Protein AF-A0A800ER17-F1 (afdb_monomer_lite)

Sequence (84 aa):
MSDLEGDFGRDRFTRFWTSDQSVEDTFNAAFGEPIESWTMRWAQDRLGYQKAGPSTDLLSVLLTLATLVACVGVATATATRRWA

pLDDT: mean 82.63, std 9.45, range [52.56, 96.19]

Radius of gyration: 28.18 Å; chains: 1; bounding box: 56×21×70 Å

Secondary structure (DSSP, 8-state):
-HHHHHHH-HHHHHHHHT--S-HHHHHHHHHSS-HHHHHHHHHHHHH-----S----HHHHHHHHHHHHHHHHHHHHHHHHHH-

Foldseek 3Di:
DVVVCVVQNDVLVVQLVPDPDDNQVSCCVSPVDGPVVVVVVVCCVPVNDDPPDPPPPPVNVVVVVVVVVVVVVVVVVVVVVVVD

Structure (mmCIF, N/CA/C/O backbone):
data_AF-A0A800ER17-F1
#
_entry.id   AF-A0A800ER17-F1
#
loop_
_atom_site.group_PDB
_atom_site.id
_atom_site.type_symbol
_atom_site.label_atom_id
_atom_site.label_alt_id
_atom_site.label_comp_id
_atom_site.label_asym_id
_atom_site.label_entity_id
_atom_site.label_seq_id
_atom_site.pdbx_PDB_ins_code
_atom_site.Cartn_x
_atom_site.Cartn_y
_atom_site.Cartn_z
_atom_site.occupancy
_atom_site.B_iso_or_equiv
_atom_site.auth_seq_id
_atom_site.auth_comp_id
_atom_site.auth_asym_id
_atom_site.auth_atom_id
_atom_site.pdbx_PDB_model_num
ATOM 1 N N . MET A 1 1 ? -16.144 -0.675 6.239 1.00 59.00 1 MET A N 1
ATOM 2 C CA . MET A 1 1 ? -16.245 -0.777 7.714 1.00 59.00 1 MET A CA 1
ATOM 3 C C . MET A 1 1 ? -16.798 -2.120 8.174 1.00 59.00 1 MET A C 1
ATOM 5 O O . MET A 1 1 ? -16.300 -2.601 9.177 1.00 59.00 1 MET A O 1
ATOM 9 N N . SER A 1 2 ? -17.719 -2.767 7.443 1.00 71.50 2 SER A N 1
ATOM 10 C CA . SER A 1 2 ? -18.130 -4.155 7.740 1.00 71.50 2 SER A CA 1
ATOM 11 C C . SER A 1 2 ? -16.968 -5.152 7.740 1.00 71.50 2 SER A C 1
ATOM 13 O O . SER A 1 2 ? -16.987 -6.093 8.518 1.00 71.50 2 SER A O 1
ATOM 15 N N . ASP A 1 3 ? -15.956 -4.936 6.895 1.00 74.19 3 ASP A N 1
ATOM 16 C CA . ASP A 1 3 ? -14.804 -5.842 6.778 1.00 74.19 3 ASP A CA 1
ATOM 17 C C . ASP A 1 3 ? -13.967 -5.861 8.068 1.00 74.19 3 ASP A C 1
ATOM 19 O O . ASP A 1 3 ? -13.651 -6.921 8.585 1.00 74.19 3 ASP A O 1
ATOM 23 N N . LEU A 1 4 ? -13.735 -4.690 8.669 1.00 75.88 4 LEU A N 1
ATOM 24 C CA . LEU A 1 4 ? -13.050 -4.534 9.962 1.00 75.88 4 LEU A CA 1
ATOM 25 C C . LEU A 1 4 ? -13.786 -5.260 11.095 1.00 75.88 4 LEU A C 1
ATOM 27 O O . LEU A 1 4 ? -13.189 -5.870 11.979 1.00 75.88 4 LEU A O 1
ATOM 31 N N . GLU A 1 5 ? -15.111 -5.189 11.060 1.00 81.19 5 GLU A N 1
ATOM 32 C CA . GLU A 1 5 ? -15.969 -5.870 12.016 1.00 81.19 5 GLU A CA 1
ATOM 33 C C . GLU A 1 5 ? -15.975 -7.394 11.811 1.00 81.19 5 GLU A C 1
ATOM 35 O O . GLU A 1 5 ? -16.023 -8.144 12.786 1.00 81.19 5 GLU A O 1
ATOM 40 N N . GLY A 1 6 ? -15.889 -7.847 10.556 1.00 79.94 6 GLY A N 1
ATOM 41 C CA . GLY A 1 6 ? -15.736 -9.255 10.196 1.00 79.94 6 GLY A CA 1
ATOM 42 C C . GLY A 1 6 ? -14.386 -9.835 10.621 1.00 79.94 6 GLY A C 1
ATOM 43 O O . GLY A 1 6 ? -14.349 -10.950 11.136 1.00 79.94 6 GLY A O 1
ATOM 44 N N . ASP A 1 7 ? -13.307 -9.066 10.472 1.00 78.56 7 ASP A N 1
ATOM 45 C CA . ASP A 1 7 ? -11.940 -9.506 10.772 1.00 78.56 7 ASP A CA 1
ATOM 46 C C . ASP A 1 7 ? -11.666 -9.595 12.283 1.00 78.56 7 ASP A C 1
ATOM 48 O O . ASP A 1 7 ? -11.046 -10.549 12.757 1.00 78.56 7 ASP A O 1
ATOM 52 N N . PHE A 1 8 ? -12.137 -8.615 13.067 1.00 80.88 8 PHE A N 1
ATOM 53 C CA . PHE A 1 8 ? -11.767 -8.486 14.487 1.00 80.88 8 PHE A CA 1
ATOM 54 C C . PHE A 1 8 ? -12.913 -8.683 15.480 1.00 80.88 8 PHE A C 1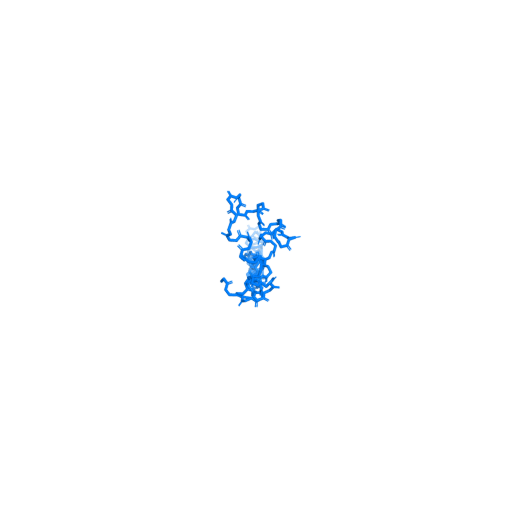
ATOM 56 O O . PHE A 1 8 ? -12.664 -8.828 16.688 1.00 80.88 8 PHE A O 1
ATOM 63 N N . GLY A 1 9 ? -14.149 -8.706 14.984 1.00 83.25 9 GLY A N 1
ATOM 64 C CA . GLY A 1 9 ? -15.364 -8.845 15.772 1.00 83.25 9 GLY A CA 1
ATOM 65 C C . GLY A 1 9 ? -15.945 -7.515 16.257 1.00 83.25 9 GLY A C 1
ATOM 66 O O . GLY A 1 9 ? -15.248 -6.520 16.483 1.00 83.25 9 GLY A O 1
ATOM 67 N N . ARG A 1 10 ? -17.263 -7.534 16.478 1.00 82.88 10 ARG A N 1
ATOM 68 C CA . ARG A 1 10 ? -18.062 -6.366 16.874 1.00 82.88 10 ARG A CA 1
ATOM 69 C C . ARG A 1 10 ? -17.605 -5.735 18.191 1.00 82.88 10 ARG A C 1
ATOM 71 O O . ARG A 1 10 ? -17.528 -4.516 18.269 1.00 82.88 10 ARG A O 1
ATOM 78 N N . ASP A 1 11 ? -17.223 -6.534 19.186 1.00 81.75 11 ASP A N 1
ATOM 79 C CA . ASP A 1 11 ? -16.836 -6.021 20.510 1.00 81.75 11 ASP A CA 1
ATOM 80 C C . ASP A 1 11 ? -15.562 -5.160 20.469 1.00 81.75 11 ASP A C 1
ATOM 82 O O . ASP A 1 11 ? -15.489 -4.104 21.105 1.00 81.75 11 ASP A O 1
ATOM 86 N N . ARG A 1 12 ? -14.552 -5.581 19.691 1.00 80.88 12 ARG A N 1
ATOM 87 C CA . ARG A 1 12 ? -13.313 -4.806 19.503 1.00 80.88 12 ARG A CA 1
ATOM 88 C C . ARG A 1 12 ? -13.563 -3.560 18.664 1.00 80.88 12 ARG A C 1
ATOM 90 O O . ARG A 1 12 ? -13.054 -2.494 19.005 1.00 80.88 12 ARG A O 1
ATOM 97 N N . PHE A 1 13 ? -14.391 -3.684 17.627 1.00 83.00 13 PHE A N 1
ATOM 98 C CA . PHE A 1 13 ? -14.801 -2.558 16.795 1.00 83.00 13 PHE A CA 1
ATOM 99 C C . PHE A 1 13 ? -15.525 -1.479 17.608 1.00 83.00 13 PHE A C 1
ATOM 101 O O . PHE A 1 13 ? -15.171 -0.306 17.517 1.00 83.00 13 PHE A O 1
ATOM 108 N N . THR A 1 14 ? -16.479 -1.862 18.462 1.00 83.06 14 THR A N 1
ATOM 109 C CA . THR A 1 14 ? -17.184 -0.912 19.330 1.00 83.06 14 THR A CA 1
ATOM 110 C C . THR A 1 14 ? -16.225 -0.224 20.294 1.00 83.06 14 THR A C 1
ATOM 112 O O . THR A 1 14 ? -16.270 0.996 20.392 1.00 83.06 14 THR A O 1
ATOM 115 N N . ARG A 1 15 ? -15.313 -0.966 20.943 1.00 81.06 15 ARG A N 1
ATOM 116 C CA . ARG A 1 15 ? -14.316 -0.377 21.853 1.00 81.06 15 ARG A CA 1
ATOM 117 C C . ARG A 1 15 ? -13.419 0.645 21.148 1.00 81.06 15 ARG A C 1
ATOM 119 O O . ARG A 1 15 ? -13.164 1.702 21.719 1.00 81.06 15 ARG A O 1
ATOM 126 N N . PHE A 1 16 ? -12.970 0.342 19.930 1.00 82.75 16 PHE A N 1
ATOM 127 C CA . PHE A 1 16 ? -12.219 1.279 19.094 1.00 82.75 16 PHE A CA 1
ATOM 128 C C . PHE A 1 16 ? -13.048 2.530 18.767 1.00 82.75 16 PHE A C 1
ATOM 130 O O . PHE A 1 16 ? -12.574 3.647 18.946 1.00 82.75 16 PHE A O 1
ATOM 137 N N . TRP A 1 17 ? -14.302 2.348 18.350 1.00 82.38 17 TRP A N 1
ATOM 138 C CA . TRP A 1 17 ? -15.170 3.441 17.907 1.00 82.38 17 TRP A CA 1
ATOM 139 C C . TRP A 1 17 ? -15.604 4.391 19.032 1.00 82.38 17 TRP A C 1
ATOM 141 O O . TRP A 1 17 ? -15.936 5.544 18.777 1.00 82.38 17 TRP A O 1
ATOM 151 N N . THR A 1 18 ? -15.615 3.916 20.278 1.00 83.31 18 THR A N 1
ATOM 152 C CA . THR A 1 18 ? -15.985 4.713 21.461 1.00 83.31 18 THR A CA 1
ATOM 153 C C . THR A 1 18 ? -14.802 5.397 22.154 1.00 83.31 18 THR A C 1
ATOM 155 O O . THR A 1 18 ? -14.979 5.972 23.223 1.00 83.31 18 THR A O 1
ATOM 158 N N . SER A 1 19 ? -13.593 5.290 21.605 1.00 80.00 19 SER A N 1
ATOM 159 C CA . SER A 1 19 ? -12.384 5.896 22.171 1.00 80.00 19 SER A CA 1
ATOM 160 C C . SER A 1 19 ? -12.261 7.380 21.821 1.00 80.00 19 SER A C 1
ATOM 162 O O . SER A 1 19 ? -12.470 7.757 20.674 1.00 80.00 19 SER A O 1
ATOM 164 N N . ASP A 1 20 ? -11.831 8.194 22.790 1.00 76.62 20 ASP A N 1
ATOM 165 C CA . ASP A 1 20 ? -11.472 9.613 22.601 1.00 76.62 20 ASP A CA 1
ATOM 166 C C . ASP A 1 20 ? -9.985 9.829 22.236 1.00 76.62 20 ASP A C 1
ATOM 168 O O . ASP A 1 20 ? -9.527 10.964 22.100 1.00 76.62 20 ASP A O 1
ATOM 172 N N . GLN A 1 21 ? -9.192 8.758 22.121 1.00 77.75 21 GLN A N 1
ATOM 173 C CA . GLN A 1 21 ? -7.774 8.858 21.758 1.00 77.75 21 GLN A CA 1
ATOM 174 C C . GLN A 1 21 ? -7.573 8.965 20.243 1.00 77.75 21 GLN A C 1
ATOM 176 O O . GLN A 1 21 ? -8.503 8.811 19.450 1.00 77.75 21 GLN A O 1
ATOM 181 N N . SER A 1 22 ? -6.326 9.216 19.828 1.00 80.69 22 SER A N 1
ATOM 182 C CA . SER A 1 22 ? -5.970 9.206 18.412 1.00 80.69 22 SER A CA 1
ATOM 183 C C . SER A 1 22 ? -6.361 7.864 17.775 1.00 80.69 22 SER A C 1
ATOM 185 O O . SER A 1 22 ? -6.309 6.800 18.407 1.00 80.69 22 SER A O 1
ATOM 187 N N . VAL A 1 23 ? -6.788 7.915 16.514 1.00 79.25 23 VAL A N 1
ATOM 188 C CA . VAL A 1 23 ? -7.221 6.725 15.771 1.00 79.25 23 VAL A CA 1
ATOM 189 C C . VAL A 1 23 ? -6.091 5.700 15.687 1.00 79.25 23 VAL A C 1
ATOM 191 O O . VAL A 1 23 ? -6.341 4.515 15.871 1.00 79.25 23 VAL A O 1
ATOM 194 N N . GLU A 1 24 ? -4.856 6.147 15.468 1.00 80.88 24 GLU A N 1
ATOM 195 C CA . GLU A 1 24 ? -3.673 5.287 15.357 1.00 80.88 24 GLU A CA 1
ATOM 196 C C . GLU A 1 24 ? -3.371 4.554 16.669 1.00 80.88 24 GLU A C 1
ATOM 198 O O . GLU A 1 24 ? -3.230 3.326 16.666 1.00 80.88 24 GLU A O 1
ATOM 203 N N . ASP A 1 25 ? -3.358 5.276 17.794 1.00 79.38 25 ASP A N 1
ATOM 204 C CA . ASP A 1 25 ? -3.085 4.692 19.112 1.00 79.38 25 ASP A CA 1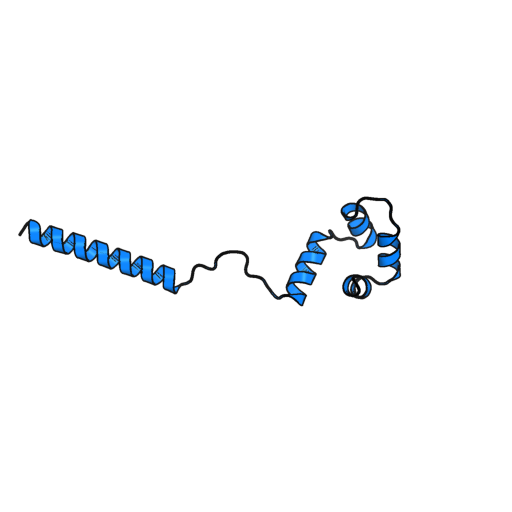
ATOM 205 C C . ASP A 1 25 ? -4.199 3.728 19.528 1.00 79.38 25 ASP A C 1
ATOM 207 O O . ASP A 1 25 ? -3.940 2.615 19.994 1.00 79.38 25 ASP A O 1
ATOM 211 N N . THR A 1 26 ? -5.455 4.121 19.303 1.00 83.19 26 THR A N 1
ATOM 212 C CA . THR A 1 26 ? -6.610 3.291 19.654 1.00 83.19 26 THR A CA 1
ATOM 213 C C . THR A 1 26 ? -6.679 2.038 18.791 1.00 83.19 26 THR A C 1
ATOM 215 O O . THR A 1 26 ? -7.003 0.964 19.294 1.00 83.19 26 THR A O 1
ATOM 218 N N . PHE A 1 27 ? -6.389 2.149 17.494 1.00 85.50 27 PHE A N 1
ATOM 219 C CA . PHE A 1 27 ? -6.425 1.009 16.584 1.00 85.50 27 PHE A CA 1
ATOM 220 C C . PHE A 1 27 ? -5.382 -0.030 16.993 1.00 85.50 27 PHE A C 1
ATOM 222 O O . PHE A 1 27 ? -5.711 -1.204 17.164 1.00 85.50 27 PHE A O 1
ATOM 229 N N . ASN A 1 28 ? -4.150 0.412 17.255 1.00 85.38 28 ASN A N 1
ATOM 230 C CA . ASN A 1 28 ? -3.095 -0.477 17.726 1.00 85.38 28 ASN A CA 1
ATOM 231 C C . ASN A 1 28 ? -3.455 -1.106 19.086 1.00 85.38 28 ASN A C 1
ATOM 233 O O . ASN A 1 28 ? -3.299 -2.309 19.279 1.00 85.38 28 ASN A O 1
ATOM 237 N N . ALA A 1 29 ? -4.037 -0.334 20.009 1.00 82.56 29 ALA A N 1
ATOM 238 C CA . ALA A 1 29 ? -4.487 -0.853 21.301 1.00 82.56 29 ALA A CA 1
ATOM 239 C C . ALA A 1 29 ? -5.659 -1.852 21.195 1.00 82.56 29 ALA A C 1
ATOM 241 O O . ALA A 1 29 ? -5.736 -2.802 21.976 1.00 82.56 29 ALA A O 1
ATOM 242 N N . ALA A 1 30 ? -6.585 -1.648 20.254 1.00 83.31 30 ALA A N 1
ATOM 243 C CA . ALA A 1 30 ? -7.777 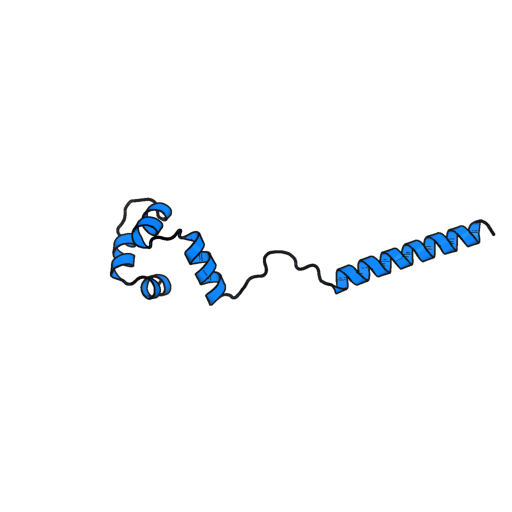-2.480 20.090 1.00 83.31 30 ALA A CA 1
ATOM 244 C C . ALA A 1 30 ? -7.505 -3.764 19.293 1.00 83.31 30 ALA A C 1
ATOM 246 O O . ALA A 1 30 ? -8.089 -4.809 19.601 1.00 83.31 30 ALA A O 1
ATOM 247 N N . PHE A 1 31 ? -6.634 -3.689 18.286 1.00 84.06 31 PHE A N 1
ATOM 248 C CA . PHE A 1 31 ? -6.430 -4.749 17.296 1.00 84.06 31 PHE A CA 1
ATOM 249 C C . PHE A 1 31 ? -5.025 -5.364 17.335 1.00 84.06 31 PHE A C 1
ATOM 251 O O . PHE A 1 31 ? -4.826 -6.444 16.787 1.00 84.06 31 PHE A O 1
ATOM 258 N N . GLY A 1 32 ? -4.073 -4.743 18.038 1.00 85.00 32 GLY A N 1
ATOM 259 C CA . GLY A 1 32 ? -2.714 -5.264 18.217 1.00 85.00 32 GLY A CA 1
ATOM 260 C C . GLY A 1 32 ? -1.817 -5.137 16.985 1.00 85.00 32 GLY A C 1
ATOM 261 O O . GLY A 1 32 ? -0.732 -5.716 16.969 1.00 85.00 32 GLY A O 1
ATOM 262 N N . GLU A 1 33 ? -2.253 -4.408 15.956 1.00 87.25 33 GLU A N 1
ATOM 263 C CA . GLU A 1 33 ? -1.447 -4.083 14.782 1.00 87.25 33 GLU A CA 1
ATOM 264 C C . GLU A 1 33 ? -1.655 -2.625 14.337 1.00 87.25 33 GLU A C 1
ATOM 266 O O . GLU A 1 33 ? -2.715 -2.049 14.596 1.00 87.25 33 GLU A O 1
ATOM 271 N N . PRO A 1 34 ? -0.677 -2.006 13.647 1.00 88.25 34 PRO A N 1
ATOM 272 C CA . PRO A 1 34 ? -0.848 -0.677 13.069 1.00 88.25 34 PRO A CA 1
ATOM 273 C C . PRO A 1 34 ? -1.920 -0.661 11.975 1.00 88.25 34 PRO A C 1
ATOM 275 O O . PRO A 1 34 ? -1.958 -1.544 11.113 1.00 88.25 34 PRO A O 1
ATOM 278 N N . ILE A 1 35 ? -2.723 0.407 11.938 1.00 85.88 35 ILE A N 1
ATOM 279 C CA . ILE A 1 35 ? -3.790 0.588 10.940 1.00 85.88 35 ILE A CA 1
ATOM 280 C C . ILE A 1 35 ? -3.271 0.526 9.499 1.00 85.88 35 ILE A C 1
ATOM 282 O O . ILE A 1 35 ? -3.944 -0.017 8.624 1.00 85.88 35 ILE A O 1
ATOM 286 N N . GLU A 1 36 ? -2.056 1.015 9.245 1.00 87.06 36 GLU A N 1
ATOM 287 C CA . GLU A 1 36 ? -1.416 0.977 7.926 1.00 87.06 36 GLU A CA 1
ATOM 288 C C . GLU A 1 36 ? -1.155 -0.454 7.448 1.00 87.06 36 GLU A C 1
ATOM 290 O O . GLU A 1 36 ? -1.373 -0.767 6.278 1.00 87.06 36 GLU A O 1
ATOM 295 N N . SER A 1 37 ? -0.727 -1.338 8.355 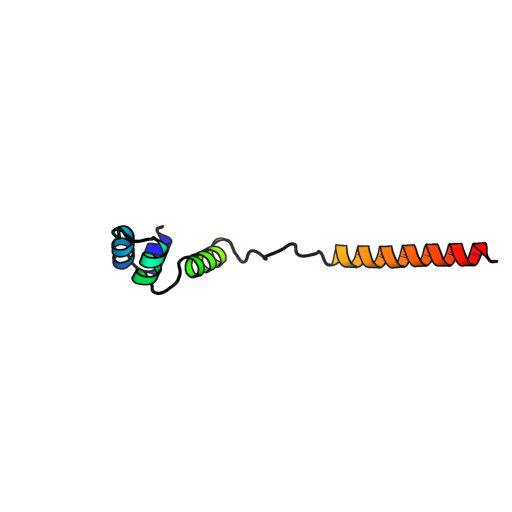1.00 87.62 37 SER A N 1
ATOM 296 C CA . SER A 1 37 ? -0.434 -2.738 8.030 1.00 87.62 37 SER A CA 1
ATOM 297 C C . SER A 1 37 ? -1.710 -3.486 7.660 1.00 87.62 37 SER A C 1
ATOM 299 O O . SER A 1 37 ? -1.748 -4.161 6.628 1.00 87.62 37 SER A O 1
ATOM 301 N N . TRP A 1 38 ? -2.773 -3.302 8.449 1.00 88.44 38 TRP A N 1
ATOM 302 C CA . TRP A 1 38 ? -4.086 -3.857 8.131 1.00 88.44 38 TRP A CA 1
ATOM 303 C C . TRP A 1 38 ? -4.634 -3.278 6.818 1.00 88.44 38 TRP A C 1
ATOM 305 O O . TRP A 1 38 ? -5.034 -4.034 5.937 1.00 88.44 38 TRP A O 1
ATOM 315 N N . THR A 1 39 ? -4.570 -1.955 6.634 1.00 87.94 39 THR A N 1
ATOM 316 C CA . THR A 1 39 ? -5.097 -1.276 5.436 1.00 87.94 39 THR A CA 1
ATOM 317 C C . THR A 1 39 ? -4.375 -1.722 4.168 1.00 87.94 39 THR A C 1
ATOM 319 O O . THR A 1 39 ? -5.023 -1.973 3.154 1.00 87.94 39 THR A O 1
ATOM 322 N N . MET A 1 40 ? -3.046 -1.858 4.211 1.00 86.88 40 MET A N 1
ATOM 323 C CA . MET A 1 40 ? -2.256 -2.344 3.078 1.00 86.88 40 MET A CA 1
ATOM 324 C C . MET A 1 40 ? -2.648 -3.778 2.705 1.00 86.88 40 MET A C 1
ATOM 326 O O . MET A 1 40 ? -2.831 -4.077 1.526 1.00 86.88 40 MET A O 1
ATOM 330 N N . ARG A 1 41 ? -2.811 -4.656 3.700 1.00 87.31 41 ARG A N 1
ATOM 331 C CA . ARG A 1 41 ? -3.212 -6.054 3.494 1.00 87.31 41 ARG A CA 1
ATOM 332 C C . ARG A 1 41 ? -4.626 -6.149 2.918 1.00 87.31 41 ARG A C 1
ATOM 334 O O . ARG A 1 41 ? -4.816 -6.759 1.872 1.00 87.31 41 ARG A O 1
ATOM 341 N N . TRP A 1 42 ? -5.579 -5.444 3.529 1.00 88.12 42 TRP A N 1
ATOM 342 C CA . TRP A 1 42 ? -6.954 -5.333 3.040 1.00 88.12 42 TRP A CA 1
ATOM 343 C C . TRP A 1 42 ? -6.997 -4.802 1.600 1.00 88.12 42 TRP A C 1
ATOM 345 O O . TRP A 1 42 ? -7.707 -5.346 0.754 1.00 88.12 42 TRP A O 1
ATOM 355 N N . ALA A 1 43 ? -6.198 -3.778 1.282 1.00 86.44 43 ALA A N 1
ATOM 356 C CA . ALA A 1 43 ? -6.125 -3.221 -0.065 1.00 86.44 43 ALA A CA 1
ATOM 357 C C . ALA A 1 43 ? -5.566 -4.234 -1.075 1.00 86.44 43 ALA A C 1
ATOM 359 O O . ALA A 1 43 ? -6.103 -4.339 -2.176 1.00 86.44 43 ALA A O 1
ATOM 360 N N . GLN A 1 44 ? -4.535 -5.000 -0.710 1.00 87.38 44 GLN A N 1
ATOM 361 C CA . GLN A 1 44 ? -3.979 -6.054 -1.565 1.00 87.38 4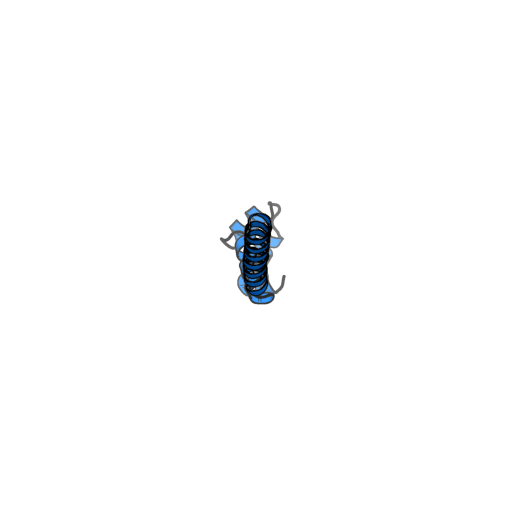4 GLN A CA 1
ATOM 362 C C . GLN A 1 44 ? -4.988 -7.179 -1.819 1.00 87.38 44 GLN A C 1
ATOM 364 O O . GLN A 1 44 ? -5.145 -7.599 -2.966 1.00 87.38 44 GLN A O 1
ATOM 369 N N . ASP A 1 45 ? -5.711 -7.619 -0.790 1.00 86.12 45 ASP A N 1
ATOM 370 C CA . ASP A 1 45 ? -6.701 -8.695 -0.910 1.00 86.12 45 ASP A CA 1
ATOM 371 C C . ASP A 1 45 ? -7.923 -8.267 -1.739 1.00 86.12 45 ASP A C 1
ATOM 373 O O . ASP A 1 45 ? -8.488 -9.064 -2.492 1.00 86.12 45 ASP A O 1
ATOM 377 N N . ARG A 1 46 ? -8.341 -6.998 -1.628 1.00 84.56 46 ARG A N 1
ATOM 378 C CA . ARG A 1 46 ? -9.567 -6.489 -2.266 1.00 84.56 46 ARG A CA 1
ATOM 379 C C . ARG A 1 46 ? -9.343 -5.909 -3.658 1.00 84.56 46 ARG A C 1
ATOM 381 O O . ARG A 1 46 ? -10.183 -6.087 -4.538 1.00 84.56 46 ARG A O 1
ATOM 388 N N . LEU A 1 47 ? -8.251 -5.169 -3.839 1.00 85.00 47 LEU A N 1
ATOM 389 C CA . LEU A 1 47 ? -7.934 -4.440 -5.072 1.00 85.00 47 LEU A CA 1
ATOM 390 C C . LEU A 1 47 ? -6.861 -5.154 -5.906 1.00 85.00 47 LEU A C 1
ATOM 392 O O . LEU A 1 47 ? -6.595 -4.749 -7.037 1.00 85.00 47 LEU A O 1
ATOM 396 N N . GLY A 1 48 ? -6.270 -6.222 -5.366 1.00 81.00 48 GLY A N 1
ATOM 397 C CA . GLY A 1 48 ? -5.146 -6.929 -5.960 1.00 81.00 48 GLY A CA 1
ATOM 398 C C . GLY A 1 48 ? -3.804 -6.256 -5.667 1.00 81.00 48 GLY A C 1
ATOM 399 O O . GLY A 1 48 ? -3.719 -5.115 -5.205 1.00 81.00 48 GLY A O 1
ATOM 400 N N . TYR A 1 49 ? -2.719 -6.972 -5.972 1.00 76.44 49 TYR A N 1
ATOM 401 C CA . TYR A 1 49 ? -1.365 -6.434 -5.881 1.00 76.44 49 TYR A CA 1
ATOM 402 C C . TYR A 1 49 ? -1.178 -5.290 -6.879 1.00 76.44 49 TYR A C 1
ATOM 404 O O . TYR A 1 49 ? -0.915 -5.507 -8.065 1.00 76.44 49 TYR A O 1
ATOM 412 N N . GLN A 1 50 ? -1.264 -4.057 -6.387 1.00 65.69 50 GLN A N 1
ATOM 413 C CA . GLN A 1 50 ? -0.825 -2.902 -7.153 1.00 65.69 50 GLN A CA 1
ATOM 414 C C . GLN A 1 50 ? 0.700 -2.942 -7.249 1.00 65.69 50 GLN A C 1
ATOM 416 O O . GLN A 1 50 ? 1.405 -2.807 -6.248 1.00 65.69 50 GLN A O 1
ATOM 421 N N . LYS A 1 51 ? 1.224 -3.167 -8.460 1.00 63.50 51 LYS A N 1
ATOM 422 C CA . LYS A 1 51 ? 2.660 -3.042 -8.718 1.00 63.50 51 LYS A CA 1
ATOM 423 C C . LYS A 1 51 ? 3.073 -1.605 -8.411 1.00 63.50 51 LYS A C 1
ATOM 425 O O . LYS A 1 51 ? 2.684 -0.679 -9.117 1.00 63.50 51 LYS A O 1
ATOM 430 N N . ALA A 1 52 ? 3.850 -1.434 -7.349 1.00 61.94 52 ALA A N 1
ATOM 431 C CA . ALA A 1 52 ? 4.428 -0.151 -7.006 1.00 61.94 52 ALA A CA 1
ATOM 432 C C . ALA A 1 52 ? 5.462 0.238 -8.074 1.00 61.94 52 ALA A C 1
ATOM 434 O O . ALA A 1 52 ? 6.485 -0.426 -8.238 1.00 61.94 52 ALA A O 1
ATOM 435 N N . GLY A 1 53 ? 5.181 1.325 -8.789 1.00 65.69 53 GLY A N 1
ATOM 436 C CA . GLY A 1 53 ? 6.121 1.994 -9.683 1.00 65.69 53 GLY A CA 1
ATOM 437 C C . GLY A 1 53 ? 5.877 1.754 -11.176 1.00 65.69 53 GLY A C 1
ATOM 438 O O . GLY A 1 53 ? 5.237 0.773 -11.567 1.00 65.69 53 GLY A O 1
ATOM 439 N N . PRO A 1 54 ? 6.386 2.656 -12.036 1.00 67.50 54 PRO A N 1
ATOM 440 C CA . PRO A 1 54 ? 6.370 2.446 -13.474 1.00 67.50 54 PRO A CA 1
ATOM 441 C C . PRO A 1 54 ? 7.161 1.171 -13.777 1.00 67.50 54 PRO A C 1
ATOM 443 O O . PRO A 1 54 ? 8.384 1.144 -13.663 1.00 67.50 54 PRO A O 1
ATOM 446 N N . SER A 1 55 ? 6.465 0.091 -14.137 1.00 65.12 55 SER A N 1
ATOM 447 C CA . SER A 1 55 ? 7.129 -1.052 -14.758 1.00 65.12 55 SER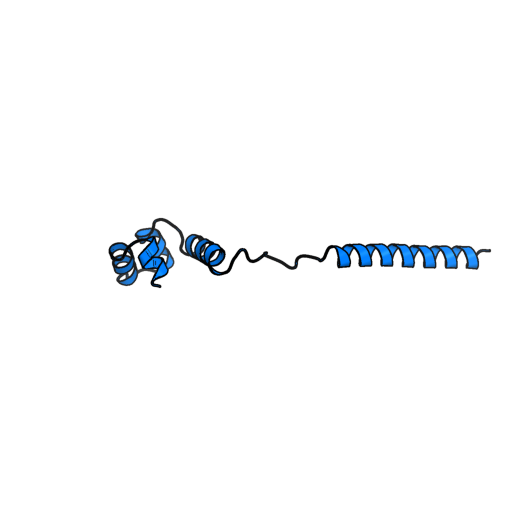 A CA 1
ATOM 448 C C . SER A 1 55 ? 7.627 -0.575 -16.111 1.00 65.12 55 SER A C 1
ATOM 450 O O . SER A 1 55 ? 6.833 -0.368 -17.028 1.00 65.12 55 SER A O 1
ATOM 452 N N . THR A 1 56 ? 8.932 -0.338 -16.220 1.00 72.31 56 THR A N 1
ATOM 453 C CA . THR A 1 56 ? 9.557 -0.046 -17.503 1.00 72.31 56 THR A CA 1
ATOM 454 C C . THR A 1 56 ? 9.314 -1.248 -18.403 1.00 72.31 56 THR A C 1
ATOM 456 O O . THR A 1 56 ? 9.767 -2.353 -18.102 1.00 72.31 56 THR A O 1
ATOM 459 N N . ASP A 1 57 ? 8.546 -1.046 -19.470 1.00 83.88 57 ASP A N 1
ATOM 460 C CA . ASP A 1 57 ? 8.264 -2.104 -20.430 1.00 83.88 57 ASP A CA 1
ATOM 461 C C . ASP A 1 57 ? 9.590 -2.621 -21.013 1.00 83.88 57 ASP A C 1
ATOM 463 O O . ASP A 1 57 ? 10.446 -1.835 -21.437 1.00 83.88 57 ASP A O 1
ATOM 467 N N . LEU A 1 58 ? 9.776 -3.943 -21.026 1.00 86.69 58 LEU A N 1
ATOM 468 C CA . LEU A 1 58 ? 10.958 -4.596 -21.595 1.00 86.69 58 LEU A CA 1
ATOM 469 C C . LEU A 1 58 ? 11.156 -4.172 -23.055 1.00 86.69 58 LEU A C 1
ATOM 471 O O . LEU A 1 58 ? 12.287 -4.010 -23.518 1.00 86.69 58 LEU A O 1
ATOM 475 N N . LEU A 1 59 ? 10.050 -3.937 -23.762 1.00 89.25 59 LEU A N 1
ATOM 476 C CA . LEU A 1 59 ? 10.058 -3.466 -25.138 1.00 89.25 59 LEU A CA 1
ATOM 477 C C . LEU A 1 59 ? 10.644 -2.050 -25.249 1.00 89.25 59 LEU A C 1
ATOM 479 O O . LEU A 1 59 ? 11.453 -1.799 -26.141 1.00 89.25 59 LEU A O 1
ATOM 483 N N . SER A 1 60 ? 10.339 -1.157 -24.304 1.00 89.00 60 SER A N 1
ATOM 484 C CA . SER A 1 60 ? 10.947 0.181 -24.233 1.00 89.00 60 SER A CA 1
ATOM 485 C C . SER A 1 60 ? 12.457 0.113 -24.004 1.00 89.00 60 SER A C 1
ATOM 487 O O . SER A 1 60 ? 13.214 0.863 -24.627 1.00 89.00 60 SER A O 1
ATOM 489 N N . VAL A 1 61 ? 12.921 -0.815 -23.161 1.00 92.62 61 VAL A N 1
ATOM 490 C CA . VAL A 1 61 ? 14.359 -1.041 -22.933 1.00 92.62 61 VAL A CA 1
ATOM 491 C C . VAL A 1 61 ? 15.037 -1.536 -24.214 1.00 92.62 61 VAL A C 1
ATOM 493 O O . VAL A 1 61 ? 16.055 -0.976 -24.627 1.00 92.62 61 VAL A O 1
ATOM 496 N N . LEU A 1 62 ? 14.451 -2.536 -24.880 1.00 95.06 62 LEU A N 1
ATOM 497 C CA . LEU A 1 62 ? 14.975 -3.098 -26.128 1.00 95.06 62 LEU A CA 1
ATOM 498 C C . LEU A 1 62 ? 15.028 -2.064 -27.256 1.00 95.06 62 LEU A C 1
ATOM 500 O O . LEU A 1 62 ? 16.043 -1.967 -27.944 1.00 95.06 62 LEU A O 1
ATOM 504 N N . LEU A 1 63 ? 13.973 -1.263 -27.423 1.00 95.31 63 LEU A N 1
ATOM 505 C CA . LEU A 1 63 ? 13.933 -0.204 -28.432 1.00 95.31 63 LEU A CA 1
ATOM 506 C C . LEU A 1 63 ? 14.987 0.871 -28.170 1.00 95.31 63 LEU A C 1
ATOM 508 O O . LEU A 1 63 ? 15.654 1.315 -29.105 1.00 95.31 63 LEU A O 1
ATOM 512 N N . THR A 1 64 ? 15.182 1.259 -26.908 1.00 94.12 64 THR A N 1
ATOM 513 C CA . THR A 1 64 ? 16.219 2.234 -26.538 1.00 94.12 64 THR A CA 1
ATOM 514 C C . THR A 1 64 ? 17.609 1.698 -26.880 1.00 94.12 64 THR A C 1
ATOM 516 O O . THR A 1 64 ? 18.417 2.404 -27.485 1.00 94.12 64 THR A O 1
ATOM 519 N N . LEU A 1 65 ? 17.870 0.425 -26.569 1.00 96.19 65 LEU A N 1
ATOM 520 C CA . LEU A 1 65 ? 19.143 -0.226 -26.875 1.00 96.19 65 LEU A CA 1
ATOM 521 C C . LEU A 1 65 ? 19.378 -0.339 -28.389 1.00 96.19 65 LEU A C 1
ATOM 523 O O . LEU A 1 65 ? 20.452 0.008 -28.878 1.00 96.19 65 LEU A O 1
ATOM 527 N N . ALA A 1 66 ? 18.360 -0.766 -29.140 1.00 95.94 66 ALA A N 1
ATOM 528 C CA . ALA A 1 66 ? 18.417 -0.865 -30.596 1.00 95.94 66 ALA A CA 1
ATOM 529 C C . ALA A 1 66 ? 18.674 0.502 -31.248 1.00 95.94 66 ALA A C 1
ATOM 531 O O . ALA A 1 66 ? 19.495 0.614 -32.158 1.00 95.94 66 ALA A O 1
ATOM 532 N N . THR A 1 67 ? 18.027 1.552 -30.737 1.00 95.94 67 THR A N 1
ATOM 533 C CA . THR A 1 67 ? 18.219 2.928 -31.213 1.00 95.94 67 THR A CA 1
ATOM 534 C C . THR A 1 67 ? 19.644 3.410 -30.951 1.00 95.94 67 THR A C 1
ATOM 536 O O . THR A 1 67 ? 20.267 3.987 -31.840 1.00 95.94 67 THR A O 1
ATOM 539 N N . LEU A 1 68 ? 20.205 3.126 -29.771 1.00 95.69 68 LEU A N 1
ATOM 540 C CA . LEU A 1 68 ? 21.600 3.455 -29.460 1.00 95.69 68 LEU A CA 1
ATOM 541 C C . LEU A 1 68 ? 22.578 2.759 -30.414 1.00 95.69 68 LEU A C 1
ATOM 543 O O . LEU A 1 68 ? 23.470 3.413 -30.955 1.00 95.69 68 LEU A O 1
ATOM 547 N N . VAL A 1 69 ? 22.385 1.464 -30.674 1.00 95.69 69 VAL A N 1
ATOM 548 C CA . VAL A 1 69 ? 23.215 0.705 -31.625 1.00 95.69 69 VAL A CA 1
ATOM 549 C C . VAL A 1 69 ? 23.109 1.287 -33.035 1.00 95.69 69 VAL A C 1
ATOM 551 O O . VAL A 1 69 ? 24.130 1.465 -33.698 1.00 95.69 69 VAL A O 1
ATOM 554 N N . ALA A 1 70 ? 21.902 1.641 -33.482 1.00 94.88 70 ALA A N 1
ATOM 555 C CA . ALA A 1 70 ? 21.693 2.264 -34.785 1.00 94.88 70 ALA A CA 1
ATOM 556 C C . ALA A 1 70 ? 22.401 3.624 -34.891 1.00 94.88 70 ALA A C 1
ATOM 558 O O . ALA A 1 70 ? 23.115 3.867 -35.863 1.00 94.88 70 ALA A O 1
ATOM 559 N N . CYS A 1 71 ? 22.275 4.485 -33.878 1.00 94.31 71 CYS A N 1
ATOM 560 C CA . CYS A 1 71 ? 22.952 5.782 -33.840 1.00 94.31 71 CYS A CA 1
ATOM 561 C C . CYS A 1 71 ? 24.478 5.638 -33.886 1.00 94.31 71 CYS A C 1
ATOM 563 O O . CYS A 1 71 ? 25.137 6.331 -34.663 1.00 94.31 71 CYS A O 1
ATOM 565 N N . VAL A 1 72 ? 25.045 4.712 -33.106 1.00 94.50 72 VAL A N 1
ATOM 566 C CA . VAL A 1 72 ? 26.489 4.423 -33.127 1.00 94.50 72 VAL A CA 1
ATOM 567 C C . VAL A 1 72 ? 26.913 3.869 -34.490 1.00 94.50 72 VAL A C 1
ATOM 569 O O . VAL A 1 72 ? 27.928 4.298 -35.041 1.00 94.50 72 VAL A O 1
ATOM 572 N N . GLY A 1 73 ? 26.122 2.971 -35.080 1.00 92.50 73 GLY A N 1
ATOM 573 C CA . GLY A 1 73 ? 26.367 2.433 -36.419 1.00 92.50 73 GLY A CA 1
ATOM 574 C C . GLY A 1 73 ? 26.377 3.518 -37.498 1.00 92.50 73 GLY A C 1
ATOM 575 O O . GLY A 1 73 ? 27.285 3.570 -38.326 1.00 92.50 73 GLY A O 1
ATOM 576 N N . VAL A 1 74 ? 25.420 4.448 -37.460 1.00 92.69 74 VAL A N 1
ATOM 577 C CA . VAL A 1 74 ? 25.363 5.579 -38.398 1.00 92.69 74 VAL A CA 1
ATOM 578 C C . VAL A 1 74 ? 26.535 6.537 -38.185 1.00 92.69 74 VAL A C 1
ATOM 580 O O . VAL A 1 74 ? 27.168 6.947 -39.160 1.00 92.69 74 VAL A O 1
ATOM 583 N N . ALA A 1 75 ? 26.865 6.875 -36.936 1.00 90.06 75 ALA A N 1
ATOM 584 C CA . ALA A 1 75 ? 27.983 7.762 -36.613 1.00 90.06 75 ALA A CA 1
ATOM 585 C C . ALA A 1 75 ? 29.332 7.179 -37.070 1.00 90.06 75 ALA A C 1
ATOM 587 O O . ALA A 1 75 ? 30.153 7.878 -37.660 1.00 90.06 75 ALA A O 1
ATOM 588 N N . THR A 1 76 ? 29.550 5.881 -36.862 1.00 89.62 76 THR A N 1
ATOM 589 C CA . THR A 1 76 ? 30.775 5.191 -37.302 1.00 89.62 76 THR A CA 1
ATOM 590 C C . THR A 1 76 ? 30.841 5.040 -38.824 1.00 89.62 76 THR A C 1
ATOM 592 O O . THR A 1 76 ? 31.895 5.272 -39.418 1.00 89.62 76 THR A O 1
ATOM 595 N N . ALA A 1 77 ? 29.725 4.738 -39.491 1.00 87.69 77 ALA A N 1
ATOM 596 C CA . ALA A 1 77 ? 29.658 4.668 -40.952 1.00 87.69 77 ALA A CA 1
ATOM 597 C C . ALA A 1 77 ? 29.885 6.036 -41.621 1.00 87.69 77 ALA A C 1
ATOM 599 O O . ALA A 1 77 ? 30.557 6.134 -42.645 1.00 87.69 77 ALA A O 1
ATOM 600 N N . THR A 1 78 ? 29.343 7.112 -41.049 1.00 87.19 78 THR A N 1
ATOM 601 C CA . THR A 1 78 ? 29.575 8.475 -41.555 1.00 87.19 78 THR A CA 1
ATOM 602 C C . THR A 1 78 ? 30.994 8.954 -41.269 1.00 87.19 78 THR A C 1
ATOM 604 O O . THR A 1 78 ? 31.608 9.563 -42.143 1.00 87.19 78 THR A O 1
ATOM 607 N N . ALA A 1 79 ? 31.554 8.629 -40.101 1.00 80.31 79 ALA A N 1
ATOM 608 C CA . ALA A 1 79 ? 32.950 8.918 -39.792 1.00 80.31 79 ALA A CA 1
ATOM 609 C C . ALA A 1 79 ? 33.900 8.186 -40.752 1.00 80.31 79 ALA A C 1
ATOM 611 O O . ALA A 1 79 ? 34.754 8.818 -41.353 1.00 80.31 79 ALA A O 1
ATOM 612 N N . THR A 1 80 ? 33.722 6.888 -40.985 1.00 85.12 80 THR A N 1
ATOM 613 C CA . THR A 1 80 ? 34.585 6.137 -41.918 1.00 85.12 80 THR A CA 1
ATOM 614 C C . THR A 1 80 ? 34.496 6.652 -43.356 1.00 85.12 80 THR A C 1
ATOM 616 O O . THR A 1 80 ? 35.522 6.798 -44.007 1.00 85.12 80 THR A O 1
ATOM 619 N N . ARG A 1 81 ? 33.301 7.017 -43.836 1.00 76.69 81 ARG A N 1
ATOM 620 C CA . ARG A 1 81 ? 33.109 7.597 -45.181 1.00 76.69 81 ARG A CA 1
ATOM 621 C C . ARG A 1 81 ? 33.635 9.019 -45.345 1.00 76.69 81 ARG A C 1
ATOM 623 O O . ARG A 1 81 ? 33.845 9.447 -46.467 1.00 76.69 81 ARG A O 1
ATOM 630 N N . ARG A 1 82 ? 33.782 9.775 -44.256 1.00 69.69 82 ARG A N 1
ATOM 631 C CA . ARG A 1 82 ? 34.322 11.142 -44.291 1.00 69.69 82 ARG A CA 1
ATOM 632 C C . ARG A 1 82 ? 35.855 11.163 -44.366 1.00 69.69 82 ARG A C 1
ATOM 634 O O . ARG A 1 82 ? 36.420 12.186 -44.737 1.00 69.69 82 ARG A O 1
ATOM 641 N N . TRP A 1 83 ? 36.508 10.081 -43.948 1.00 54.91 83 TRP A N 1
ATOM 642 C CA . TRP A 1 83 ? 37.969 9.970 -43.888 1.00 54.91 83 TRP A CA 1
ATOM 643 C C . TRP A 1 83 ? 38.548 9.036 -44.965 1.00 54.91 83 TRP A C 1
ATOM 645 O O . TRP A 1 83 ? 39.768 8.923 -45.057 1.00 54.91 83 TRP A O 1
ATOM 655 N N . ALA A 1 84 ? 37.688 8.377 -45.749 1.00 52.56 84 ALA A N 1
ATOM 656 C CA . ALA A 1 84 ? 38.024 7.659 -46.978 1.00 52.56 84 ALA A CA 1
ATOM 657 C C . ALA A 1 84 ? 37.802 8.573 -48.190 1.00 52.56 84 ALA A C 1
ATOM 659 O O . ALA A 1 84 ? 38.603 8.475 -49.143 1.00 52.56 84 ALA A O 1
#